Protein AF-A0A1Z4KX16-F1 (afdb_monomer)

Radius of gyration: 29.45 Å; Cα contacts (8 Å, |Δi|>4): 24; chains: 1; bounding box: 29×54×81 Å

Sequence (81 aa):
MEQIVSEPQTQSPQVIEECSTSRFTSGSTLRLTREEELLGNVELIRGCIADQSWEMIATLTEEWTSEFKSAVWKELTPQER

Organism: NCBI:txid1973479

pLDDT: mean 76.45, std 20.45, range [43.47, 95.81]

Mean predicted aligned error: 15.53 Å

Secondary structure (DSSP, 8-state):
---------------------------------HHHHHHHHHHHHHHHHHTT-HHHHHHHHHTS-HHHHHHHHHHS-TTT-

Foldseek 3Di:
DDDDDDDDDPDDPPPPPVPPPVPPPVVPPVVDDPVNVLVVVLVVLLVCLVVVVVVVVCVVCVPPDPVSVVSSVVPDDPVSD

Solvent-accessible surface area (backbone atoms only — not comparable to full-atom values): 5355 Å² total; per-residue (Å²): 140,81,88,80,88,76,80,86,77,94,76,74,82,78,76,71,71,75,71,74,71,68,72,68,77,64,75,67,73,72,76,65,49,75,63,56,50,41,53,53,51,38,55,52,47,52,51,31,58,75,68,66,36,60,68,59,50,50,60,69,48,65,84,50,52,72,68,54,50,51,53,38,58,66,76,44,53,83,88,76,104

Structure (mmCIF, N/CA/C/O backbone):
data_AF-A0A1Z4KX16-F1
#
_entry.id   AF-A0A1Z4KX16-F1
#
loop_
_atom_site.group_PDB
_atom_site.id
_atom_site.type_symbol
_atom_site.label_atom_id
_atom_site.label_alt_id
_atom_site.label_comp_id
_atom_site.label_asym_id
_atom_site.label_entity_id
_atom_site.label_seq_id
_atom_site.pdbx_PDB_ins_code
_atom_site.Cartn_x
_atom_site.Cartn_y
_atom_site.Cartn_z
_atom_site.occupancy
_atom_site.B_iso_or_equiv
_atom_site.auth_seq_id
_atom_site.auth_comp_id
_atom_site.auth_asym_id
_atom_site.auth_atom_id
_atom_site.pdbx_PDB_model_num
ATOM 1 N N . MET A 1 1 ? -7.952 -45.455 -70.785 1.00 47.44 1 MET A N 1
ATOM 2 C CA . MET A 1 1 ? -6.503 -45.661 -70.989 1.00 47.44 1 MET A CA 1
ATOM 3 C C . MET A 1 1 ? -5.949 -44.242 -71.036 1.00 47.44 1 MET A C 1
ATOM 5 O O . MET A 1 1 ? -6.514 -43.466 -71.783 1.00 47.44 1 MET A O 1
ATOM 9 N N . GLU A 1 2 ? -5.074 -43.759 -70.163 1.00 45.31 2 GLU A N 1
ATOM 10 C CA . GLU A 1 2 ? -3.913 -44.363 -69.503 1.00 45.31 2 GLU A CA 1
ATOM 11 C C . GLU A 1 2 ? -3.668 -43.682 -68.138 1.00 45.31 2 GLU A C 1
ATOM 13 O O . GLU A 1 2 ? -4.031 -42.526 -67.930 1.00 45.31 2 GLU A O 1
ATOM 18 N N . GLN A 1 3 ? -3.087 -44.433 -67.200 1.00 45.19 3 GLN A N 1
ATOM 19 C CA . GLN A 1 3 ? -2.536 -43.926 -65.943 1.00 45.19 3 GLN A CA 1
ATOM 20 C C . GLN A 1 3 ? -1.273 -43.111 -66.228 1.00 45.19 3 GLN A C 1
ATOM 22 O O . GLN A 1 3 ? -0.420 -43.584 -66.974 1.00 45.19 3 GLN A O 1
ATOM 27 N N . ILE A 1 4 ? -1.088 -41.981 -65.543 1.00 48.72 4 ILE A N 1
ATOM 28 C CA . ILE A 1 4 ? 0.251 -41.443 -65.278 1.00 48.72 4 ILE A CA 1
ATOM 29 C C . ILE A 1 4 ? 0.326 -41.125 -63.788 1.00 48.72 4 ILE A C 1
ATOM 31 O O . ILE A 1 4 ? -0.112 -40.084 -63.307 1.00 48.72 4 ILE A O 1
ATOM 35 N N . VAL A 1 5 ? 0.856 -42.104 -63.061 1.00 47.53 5 VAL A N 1
ATOM 36 C CA . VAL A 1 5 ? 1.588 -41.888 -61.818 1.00 47.53 5 VAL A CA 1
ATOM 37 C C . VAL A 1 5 ? 2.883 -41.163 -62.171 1.00 47.53 5 VAL A C 1
ATOM 39 O O . VAL A 1 5 ? 3.594 -41.606 -63.069 1.00 47.53 5 VAL A O 1
ATOM 42 N N . SER A 1 6 ? 3.189 -40.061 -61.492 1.00 44.41 6 SER A N 1
ATOM 43 C CA . SER A 1 6 ? 4.556 -39.564 -61.286 1.00 44.41 6 SER A CA 1
ATOM 44 C C . SER A 1 6 ? 4.533 -38.499 -60.187 1.00 44.41 6 SER A C 1
ATOM 46 O O . SER A 1 6 ? 3.911 -37.454 -60.339 1.00 44.41 6 SER A O 1
ATOM 48 N N . GLU A 1 7 ? 5.142 -38.868 -59.061 1.00 55.91 7 GLU A N 1
ATOM 49 C CA . GLU A 1 7 ? 5.710 -38.076 -57.959 1.00 55.91 7 GLU A CA 1
ATOM 50 C C . GLU A 1 7 ? 5.587 -36.540 -58.002 1.00 55.91 7 GLU A C 1
ATOM 52 O O . GLU A 1 7 ? 5.974 -35.910 -58.985 1.00 55.91 7 GLU A O 1
ATOM 57 N N . PRO A 1 8 ? 5.323 -35.886 -56.859 1.00 44.38 8 PRO A N 1
ATOM 58 C CA . PRO A 1 8 ? 6.052 -34.683 -56.517 1.00 44.38 8 PRO A CA 1
ATOM 59 C C . PRO A 1 8 ? 7.342 -35.078 -55.795 1.00 44.38 8 PRO A C 1
ATOM 61 O O . PRO A 1 8 ? 7.334 -35.592 -54.676 1.00 44.38 8 PRO A O 1
ATOM 64 N N . GLN A 1 9 ? 8.447 -34.818 -56.484 1.00 44.28 9 GLN A N 1
ATOM 65 C CA . GLN A 1 9 ? 9.811 -34.899 -55.990 1.00 44.28 9 GLN A CA 1
ATOM 66 C C . GLN A 1 9 ? 9.959 -34.229 -54.620 1.00 44.28 9 GLN A C 1
ATOM 68 O O . GLN A 1 9 ? 9.650 -33.051 -54.426 1.00 44.28 9 GLN A O 1
ATOM 73 N N . THR A 1 10 ? 10.518 -34.989 -53.687 1.00 52.66 10 THR A N 1
ATOM 74 C CA . THR A 1 10 ? 11.081 -34.513 -52.429 1.00 52.66 10 THR A CA 1
ATOM 75 C C . THR A 1 10 ? 12.322 -33.670 -52.719 1.00 52.66 10 THR A C 1
ATOM 77 O O . THR A 1 10 ? 13.433 -34.177 -52.629 1.00 52.66 10 THR A O 1
ATOM 80 N N . GLN A 1 11 ? 12.178 -32.393 -53.078 1.00 48.97 11 GLN A N 1
ATOM 81 C CA . GLN A 1 11 ? 13.282 -31.446 -52.918 1.00 48.97 11 GLN A CA 1
ATOM 82 C C . GLN A 1 11 ? 12.821 -29.990 -52.964 1.00 48.97 11 GLN A C 1
ATOM 84 O O . GLN A 1 11 ? 12.674 -29.378 -54.017 1.00 48.97 11 GLN A O 1
ATOM 89 N N . SER A 1 12 ? 12.718 -29.381 -51.793 1.00 52.88 12 SER A N 1
ATOM 90 C CA . SER A 1 12 ? 13.274 -28.047 -51.607 1.00 52.88 12 SER A CA 1
ATOM 91 C C . SER A 1 12 ? 13.874 -28.012 -50.208 1.00 52.88 12 SER A C 1
ATOM 93 O O . SER A 1 12 ? 13.210 -28.457 -49.267 1.00 52.88 12 SER A O 1
ATOM 95 N N . PRO A 1 13 ? 15.146 -27.597 -50.069 1.00 51.44 13 PRO A N 1
ATOM 96 C CA . PRO A 1 13 ? 15.784 -27.508 -48.773 1.00 51.44 13 PRO A CA 1
ATOM 97 C C . PRO A 1 13 ? 14.911 -26.609 -47.921 1.00 51.44 13 PRO A C 1
ATOM 99 O O . PRO A 1 13 ? 14.565 -25.495 -48.317 1.00 51.44 13 PRO A O 1
ATOM 102 N N . GLN A 1 14 ? 14.520 -27.142 -46.772 1.00 50.34 14 GLN A N 1
ATOM 103 C CA . GLN A 1 14 ? 13.982 -26.347 -45.696 1.00 50.34 14 GLN A CA 1
ATOM 104 C C . GLN A 1 14 ? 15.092 -25.340 -45.425 1.00 50.34 14 GLN A C 1
ATOM 106 O O . GLN A 1 14 ? 16.112 -25.675 -44.824 1.00 50.34 14 GLN A O 1
ATOM 111 N N . VAL A 1 15 ? 14.946 -24.130 -45.961 1.00 50.38 15 VAL A N 1
ATOM 112 C CA . VAL A 1 15 ? 15.579 -22.970 -45.370 1.00 50.38 15 VAL A CA 1
ATOM 113 C C . VAL A 1 15 ? 14.888 -22.916 -44.021 1.00 50.38 15 VAL A C 1
ATOM 115 O O . VAL A 1 15 ? 13.820 -22.336 -43.859 1.00 50.38 15 VAL A O 1
ATOM 118 N N . ILE A 1 16 ? 15.455 -23.669 -43.078 1.00 56.88 16 ILE A N 1
ATOM 119 C CA . ILE A 1 16 ? 15.528 -23.289 -41.687 1.00 56.88 16 ILE A CA 1
ATOM 120 C C . ILE A 1 16 ? 16.097 -21.882 -41.760 1.00 56.88 16 ILE A C 1
ATOM 122 O O . ILE A 1 16 ? 17.302 -21.652 -41.711 1.00 56.88 16 ILE A O 1
ATOM 126 N N . GLU A 1 17 ? 15.194 -20.927 -41.977 1.00 49.88 17 GLU A N 1
ATOM 127 C CA . GLU A 1 17 ? 15.293 -19.655 -41.324 1.00 49.88 17 GLU A CA 1
ATOM 128 C C . GLU A 1 17 ? 15.383 -20.078 -39.867 1.00 49.88 17 GLU A C 1
ATOM 130 O O . GLU A 1 17 ? 14.386 -20.364 -39.199 1.00 49.88 17 GLU A O 1
ATOM 135 N N . GLU A 1 18 ? 16.624 -20.263 -39.413 1.00 49.91 18 GLU A N 1
ATOM 136 C CA . GLU A 1 18 ? 16.984 -20.063 -38.036 1.00 49.91 18 GLU A CA 1
ATOM 137 C C . GLU A 1 18 ? 16.564 -18.6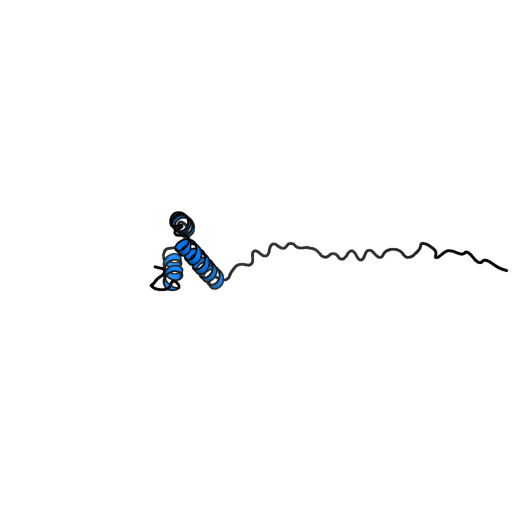28 -37.780 1.00 49.91 18 GLU A C 1
ATOM 139 O O . GLU A 1 18 ? 17.350 -17.681 -37.828 1.00 49.91 18 GLU A O 1
ATOM 144 N N . CYS A 1 19 ? 15.261 -18.480 -37.545 1.00 43.47 19 CYS A N 1
ATOM 145 C CA . CYS A 1 19 ? 14.694 -17.447 -36.752 1.00 43.47 19 CYS A CA 1
ATOM 146 C C . CYS A 1 19 ? 15.392 -17.697 -35.425 1.00 43.47 19 CYS A C 1
ATOM 148 O O . CYS A 1 19 ? 14.899 -18.373 -34.520 1.00 43.47 19 CYS A O 1
ATOM 150 N N . SER A 1 20 ? 16.595 -17.134 -35.341 1.00 54.41 20 SER A N 1
ATOM 151 C CA . SER A 1 20 ? 17.166 -16.559 -34.158 1.00 54.41 20 SER A CA 1
ATOM 152 C C . SER A 1 20 ? 16.156 -15.505 -33.718 1.00 54.41 20 SER A C 1
ATOM 154 O O . SER A 1 20 ? 16.445 -14.316 -33.641 1.00 54.41 20 SER A O 1
ATO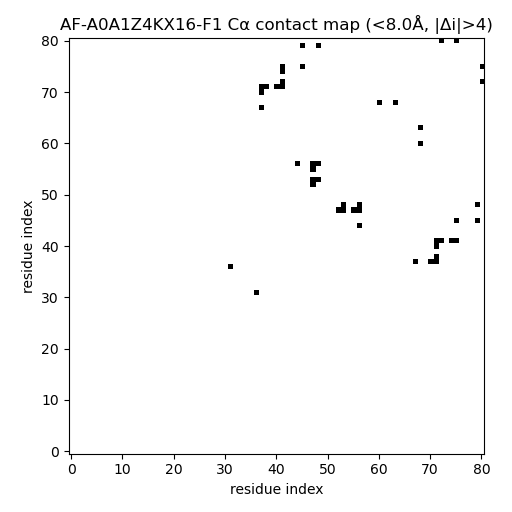M 156 N N . THR A 1 21 ? 14.957 -15.960 -33.332 1.00 54.44 21 THR A N 1
ATOM 157 C CA .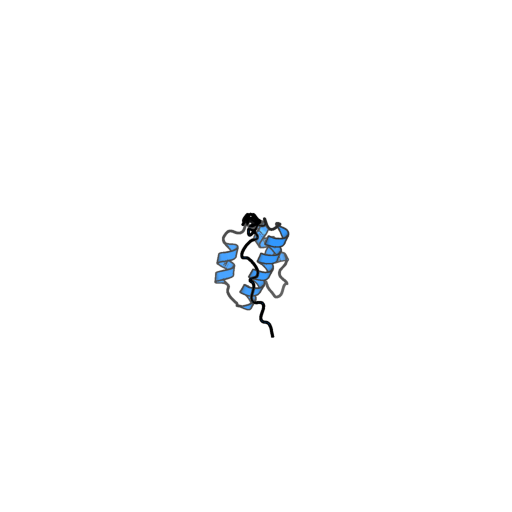 THR A 1 21 ? 14.323 -15.493 -32.128 1.00 54.44 21 THR A CA 1
ATOM 158 C C . THR A 1 21 ? 15.336 -15.875 -31.071 1.00 54.44 21 THR A C 1
ATOM 160 O O . THR A 1 21 ? 15.252 -16.911 -30.409 1.00 54.44 21 THR A O 1
ATOM 163 N N . SER A 1 22 ? 16.366 -15.035 -30.994 1.00 51.72 22 SER A N 1
ATOM 164 C CA . SER A 1 22 ? 17.149 -14.832 -29.821 1.00 51.72 22 SER A CA 1
ATOM 165 C C . SER A 1 22 ? 16.094 -14.442 -28.808 1.00 51.72 22 SER A C 1
ATOM 167 O O . SER A 1 22 ? 15.761 -13.274 -28.622 1.00 51.72 22 SER A O 1
ATOM 169 N N . ARG A 1 23 ? 15.485 -15.461 -28.194 1.00 58.56 23 ARG A N 1
ATOM 170 C CA . ARG A 1 23 ? 14.847 -15.350 -26.903 1.00 58.56 23 ARG A CA 1
ATOM 171 C C . ARG A 1 23 ? 16.016 -15.146 -25.959 1.00 58.56 23 ARG A C 1
ATOM 173 O O . ARG A 1 23 ? 16.328 -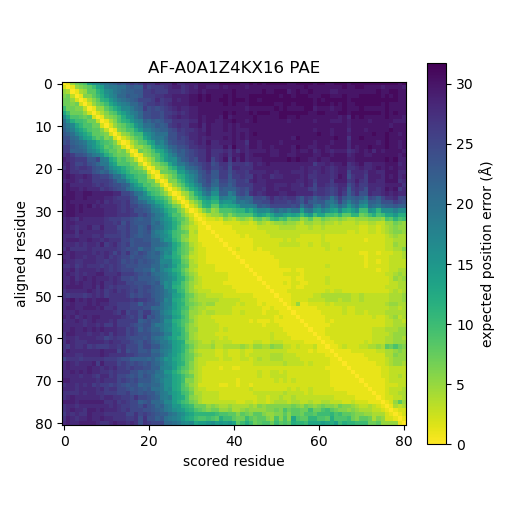15.980 -25.122 1.00 58.56 23 ARG A O 1
ATOM 180 N N . PHE A 1 24 ? 16.626 -13.970 -26.085 1.00 53.12 24 PHE A N 1
ATOM 181 C CA . PHE A 1 24 ? 16.807 -13.125 -24.946 1.00 53.12 24 PHE A CA 1
ATOM 182 C C . PHE A 1 24 ? 15.447 -13.116 -24.234 1.00 53.12 24 PHE A C 1
ATOM 184 O O . PHE A 1 24 ? 14.653 -12.192 -24.352 1.00 53.12 24 PHE A O 1
ATOM 191 N N . THR A 1 25 ? 15.220 -14.116 -23.385 1.00 56.47 25 THR A N 1
ATOM 192 C CA . THR A 1 25 ? 14.824 -13.816 -22.021 1.00 56.47 25 THR A CA 1
ATOM 193 C C . THR A 1 25 ? 15.962 -12.980 -21.441 1.00 56.47 25 THR A C 1
ATOM 195 O O . THR A 1 25 ? 16.710 -13.412 -20.570 1.00 56.47 25 THR A O 1
ATOM 198 N N . SER A 1 26 ? 16.138 -11.767 -21.975 1.00 48.19 26 SER A N 1
ATOM 199 C CA . SER A 1 26 ? 16.614 -10.676 -21.174 1.00 48.19 26 SER A CA 1
ATOM 200 C C . SER A 1 26 ? 15.490 -10.593 -20.171 1.00 48.19 26 SER A C 1
ATOM 202 O O . SER A 1 26 ? 14.401 -10.121 -20.497 1.00 48.19 26 SER A O 1
ATOM 204 N N . GLY A 1 27 ? 15.705 -11.208 -19.007 1.00 51.31 27 GLY A N 1
ATOM 205 C CA . GLY A 1 27 ? 15.009 -10.827 -17.803 1.00 51.31 27 GLY A CA 1
ATOM 206 C C . GLY A 1 27 ? 15.263 -9.340 -17.689 1.00 51.31 27 GLY A C 1
ATOM 207 O O . GLY A 1 27 ? 16.242 -8.902 -17.095 1.00 51.31 27 GLY A O 1
ATOM 208 N N . SER A 1 28 ? 14.435 -8.558 -18.377 1.00 50.97 28 SER A N 1
ATOM 209 C CA . SER A 1 28 ? 14.193 -7.197 -18.009 1.00 50.97 28 SER A CA 1
ATOM 210 C C . SER A 1 28 ? 13.557 -7.398 -16.655 1.00 50.97 28 SER A C 1
ATOM 212 O O . SER A 1 28 ? 12.371 -7.696 -16.538 1.00 50.97 28 SER A O 1
ATOM 214 N N . THR A 1 29 ? 14.390 -7.368 -15.618 1.00 58.84 29 THR A N 1
ATOM 215 C CA . THR A 1 29 ? 13.975 -6.790 -14.360 1.00 58.84 29 THR A CA 1
ATOM 216 C C . THR A 1 29 ? 13.418 -5.443 -14.782 1.00 58.84 29 THR A C 1
ATOM 218 O O . THR A 1 29 ? 14.184 -4.496 -14.965 1.00 58.84 29 THR A O 1
ATOM 221 N N . LEU A 1 30 ? 12.124 -5.411 -15.117 1.00 62.69 30 LEU A N 1
ATOM 222 C CA . LEU A 1 30 ? 11.390 -4.189 -15.346 1.00 62.69 30 LEU A CA 1
ATOM 223 C C . LEU A 1 30 ? 11.596 -3.472 -14.029 1.00 62.69 30 LEU A C 1
ATOM 225 O O . LEU A 1 30 ? 11.055 -3.879 -13.002 1.00 62.69 30 LEU A O 1
ATOM 229 N N . ARG A 1 31 ? 12.542 -2.532 -14.023 1.00 68.44 31 ARG A N 1
ATOM 230 C CA . ARG A 1 31 ? 12.757 -1.671 -12.879 1.00 68.44 31 ARG A CA 1
ATOM 231 C C . ARG A 1 31 ? 11.464 -0.898 -12.795 1.00 68.44 31 ARG A C 1
ATOM 233 O O . ARG A 1 31 ? 11.276 0.036 -13.570 1.00 68.44 31 ARG A O 1
ATOM 240 N N . LEU A 1 32 ? 10.578 -1.367 -11.922 1.00 75.12 32 LEU A N 1
ATOM 241 C CA . LEU A 1 32 ? 9.383 -0.636 -11.576 1.00 75.12 32 LEU A CA 1
ATOM 242 C C . LEU A 1 32 ? 9.847 0.758 -11.190 1.00 75.12 32 LEU A C 1
ATOM 244 O O . LEU A 1 32 ? 10.845 0.945 -10.481 1.00 75.12 32 LEU A O 1
ATOM 248 N N . THR A 1 33 ? 9.167 1.745 -11.742 1.00 87.31 33 THR A N 1
ATOM 249 C CA . THR A 1 33 ? 9.317 3.099 -11.252 1.00 87.31 33 THR A CA 1
ATOM 250 C C . THR A 1 33 ? 8.924 3.115 -9.778 1.00 87.31 33 THR A C 1
ATOM 252 O O . THR A 1 33 ? 8.139 2.292 -9.301 1.00 87.31 33 THR A O 1
ATOM 255 N N . ARG A 1 34 ? 9.462 4.082 -9.035 1.00 86.62 34 ARG A N 1
ATOM 256 C CA . ARG A 1 34 ? 9.121 4.255 -7.619 1.00 86.62 34 ARG A CA 1
ATOM 257 C C . ARG A 1 34 ? 7.610 4.415 -7.398 1.00 86.62 34 ARG A C 1
ATOM 259 O O . ARG A 1 34 ? 7.102 4.054 -6.344 1.00 86.62 34 ARG A O 1
ATOM 266 N N . GLU A 1 35 ? 6.911 4.973 -8.382 1.00 90.19 35 GLU A N 1
ATOM 267 C CA . GLU A 1 35 ? 5.462 5.160 -8.358 1.00 90.19 35 GLU A CA 1
ATOM 268 C C . GLU A 1 35 ? 4.706 3.837 -8.543 1.00 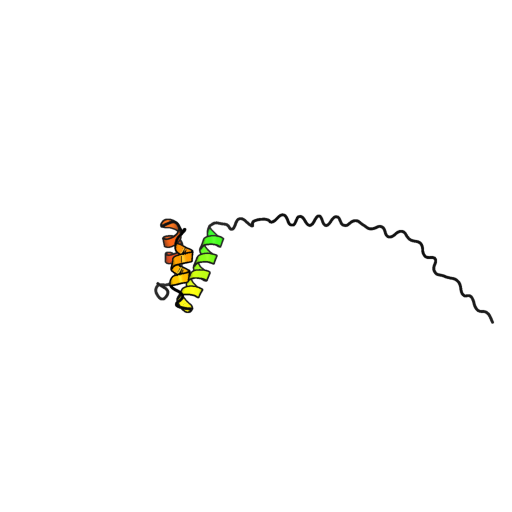90.19 35 GLU A C 1
ATOM 270 O O . GLU A 1 35 ? 3.798 3.546 -7.771 1.00 90.19 35 GLU A O 1
ATOM 275 N N . GLU A 1 36 ? 5.117 2.993 -9.492 1.00 91.50 36 GLU A N 1
ATOM 276 C CA . GLU A 1 36 ? 4.528 1.658 -9.678 1.00 91.50 36 GLU A CA 1
ATOM 277 C C . GLU A 1 36 ? 4.757 0.760 -8.457 1.00 91.50 36 GLU A C 1
ATOM 279 O O . GLU A 1 36 ? 3.845 0.058 -8.022 1.00 91.50 36 GLU A O 1
ATOM 284 N N . GLU A 1 37 ? 5.955 0.815 -7.869 1.00 91.75 37 GLU A N 1
ATOM 285 C CA . GLU A 1 37 ? 6.258 0.108 -6.624 1.00 91.75 37 GLU A CA 1
ATOM 286 C C . GLU A 1 37 ? 5.356 0.596 -5.483 1.00 91.75 37 GLU A C 1
ATOM 288 O O . GLU A 1 37 ? 4.799 -0.217 -4.747 1.00 91.75 37 GLU A O 1
ATOM 293 N N . LEU A 1 38 ? 5.167 1.911 -5.345 1.00 93.75 38 LEU A N 1
ATOM 294 C CA . LEU A 1 38 ? 4.283 2.476 -4.330 1.00 93.75 38 LEU A CA 1
ATOM 295 C C . LEU A 1 38 ? 2.844 1.977 -4.508 1.00 93.75 38 LEU A C 1
ATOM 297 O O . LEU A 1 38 ? 2.274 1.431 -3.567 1.00 93.75 38 LEU A O 1
ATOM 301 N N . LEU A 1 39 ? 2.274 2.128 -5.706 1.00 94.56 39 LEU A N 1
ATOM 302 C CA . LEU A 1 39 ? 0.885 1.760 -5.989 1.00 94.56 39 LEU A CA 1
ATOM 303 C C . LEU A 1 39 ? 0.636 0.258 -5.811 1.00 94.56 39 LEU A C 1
ATOM 305 O O . LEU A 1 39 ? -0.350 -0.122 -5.182 1.00 94.56 39 LEU A O 1
ATOM 309 N N . GLY A 1 40 ? 1.555 -0.593 -6.278 1.00 94.44 40 GLY A N 1
ATOM 310 C CA . GLY A 1 40 ? 1.445 -2.040 -6.090 1.00 94.44 40 GLY A CA 1
ATOM 311 C C . GLY A 1 40 ? 1.463 -2.443 -4.614 1.00 94.44 40 GLY A C 1
ATOM 312 O O . GLY A 1 40 ? 0.683 -3.294 -4.187 1.00 94.44 40 GLY A O 1
ATOM 313 N N . ASN A 1 41 ? 2.296 -1.787 -3.801 1.00 95.25 41 ASN A N 1
ATOM 314 C CA . ASN A 1 41 ? 2.325 -2.026 -2.359 1.00 95.25 41 ASN A CA 1
ATOM 315 C C . ASN A 1 41 ? 1.066 -1.502 -1.650 1.00 95.25 41 ASN A C 1
ATOM 317 O O . ASN A 1 41 ? 0.599 -2.135 -0.706 1.00 95.25 41 ASN A O 1
ATOM 321 N N . VAL A 1 42 ? 0.472 -0.395 -2.108 1.00 95.00 42 VAL A N 1
ATOM 322 C CA . VAL A 1 42 ? -0.81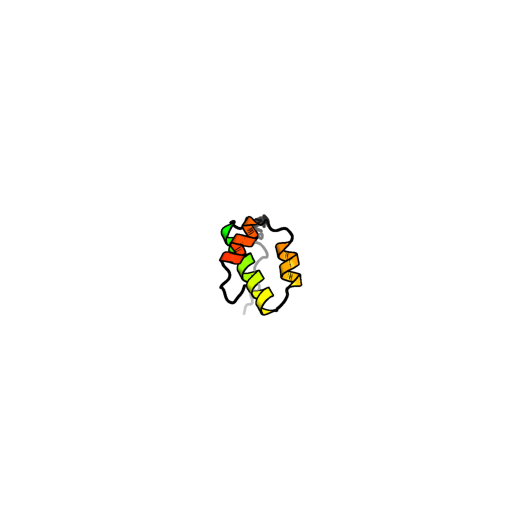9 0.092 -1.589 1.00 95.00 42 VAL A CA 1
ATOM 323 C C . VAL A 1 42 ? -1.920 -0.939 -1.832 1.00 95.00 42 VAL A C 1
ATOM 325 O O . VAL A 1 42 ? -2.639 -1.291 -0.898 1.00 95.00 42 VAL A O 1
ATOM 328 N N . GLU A 1 43 ? -2.041 -1.454 -3.056 1.00 95.31 43 GLU A N 1
ATOM 329 C CA . GLU A 1 43 ? -3.042 -2.475 -3.391 1.00 95.31 43 GLU A CA 1
ATOM 330 C C . GLU A 1 43 ? -2.836 -3.767 -2.598 1.00 95.31 43 GLU A C 1
ATOM 332 O O . GLU A 1 43 ? -3.800 -4.325 -2.067 1.00 95.31 43 GLU A O 1
ATOM 337 N N . LEU A 1 44 ? -1.583 -4.206 -2.454 1.00 94.62 44 LEU A N 1
ATOM 338 C CA . LEU A 1 44 ? -1.243 -5.385 -1.665 1.00 94.62 44 LEU A CA 1
ATOM 339 C C . LEU A 1 44 ? -1.681 -5.225 -0.205 1.00 94.62 44 LEU A C 1
ATOM 341 O O . LEU A 1 44 ? -2.318 -6.117 0.355 1.00 94.62 44 LEU A O 1
ATOM 345 N N . ILE A 1 45 ? -1.402 -4.068 0.397 1.00 95.81 45 ILE A N 1
ATOM 346 C CA . ILE A 1 45 ? -1.793 -3.798 1.780 1.00 95.81 45 ILE A CA 1
ATOM 347 C C . ILE A 1 45 ? -3.313 -3.713 1.927 1.00 95.81 45 ILE A C 1
ATOM 349 O O . ILE A 1 45 ? -3.844 -4.260 2.892 1.00 95.81 45 ILE A O 1
ATOM 353 N N . ARG A 1 46 ? -4.030 -3.105 0.973 1.00 94.88 46 ARG A N 1
ATOM 354 C CA . ARG A 1 46 ? -5.504 -3.105 0.980 1.00 94.88 46 ARG A CA 1
ATOM 355 C C . ARG A 1 46 ? -6.071 -4.523 1.004 1.00 94.88 46 ARG A C 1
ATOM 357 O O . ARG A 1 46 ? -6.976 -4.793 1.791 1.00 94.88 46 ARG A O 1
ATOM 364 N N . GLY A 1 47 ? -5.512 -5.427 0.196 1.00 94.69 47 GLY A N 1
ATOM 365 C CA . GLY A 1 47 ? -5.873 -6.846 0.217 1.00 94.69 47 GLY A CA 1
ATOM 366 C C . GLY A 1 47 ? -5.648 -7.470 1.594 1.00 94.69 47 GLY A C 1
ATOM 367 O O . GLY A 1 47 ? -6.570 -8.032 2.180 1.00 94.69 47 GLY A O 1
ATOM 368 N N . CYS A 1 48 ? -4.459 -7.279 2.172 1.00 95.00 48 CYS A N 1
ATOM 369 C CA . CYS A 1 48 ? -4.151 -7.814 3.496 1.00 95.00 48 CYS A CA 1
ATOM 370 C C . CYS A 1 48 ? -5.050 -7.248 4.610 1.00 95.00 48 CYS A C 1
ATOM 372 O O . CYS A 1 48 ? -5.391 -7.987 5.532 1.00 95.00 48 CYS A O 1
ATOM 374 N N . ILE A 1 49 ? -5.445 -5.970 4.547 1.00 94.00 49 ILE A N 1
ATOM 375 C CA . ILE A 1 49 ? -6.386 -5.363 5.506 1.00 94.00 49 ILE A CA 1
ATOM 376 C C . ILE A 1 49 ? -7.764 -6.018 5.382 1.00 94.00 49 ILE A C 1
ATOM 378 O O . ILE A 1 49 ? -8.355 -6.391 6.397 1.00 94.00 49 ILE A O 1
ATOM 382 N N . ALA A 1 50 ? -8.266 -6.188 4.154 1.00 94.19 50 ALA A N 1
ATOM 383 C CA . ALA A 1 50 ? -9.556 -6.828 3.900 1.00 94.19 50 ALA A CA 1
ATOM 384 C C . ALA A 1 50 ? -9.586 -8.276 4.422 1.00 94.19 50 ALA A C 1
ATOM 386 O O . ALA A 1 50 ? -10.565 -8.690 5.046 1.00 94.19 50 ALA A O 1
ATOM 387 N N . ASP A 1 51 ? -8.477 -8.998 4.253 1.00 95.81 51 ASP A N 1
ATOM 388 C CA . ASP A 1 51 ? -8.284 -10.364 4.746 1.00 95.81 51 ASP A CA 1
ATOM 389 C C . ASP A 1 51 ? -7.862 -10.431 6.227 1.00 95.81 51 ASP A C 1
ATOM 391 O O . ASP A 1 51 ? -7.579 -11.514 6.741 1.00 95.81 51 ASP A O 1
ATOM 395 N N . GLN A 1 52 ? -7.786 -9.290 6.929 1.00 94.31 52 GLN A N 1
ATOM 396 C CA . GLN A 1 52 ? -7.339 -9.169 8.329 1.00 94.31 52 GLN A CA 1
ATOM 397 C C . GLN A 1 52 ? -5.984 -9.853 8.603 1.00 94.31 52 GLN A C 1
ATOM 399 O O . GLN A 1 52 ? -5.700 -10.325 9.707 1.00 94.31 52 GLN A O 1
ATOM 404 N N . SER A 1 53 ? -5.125 -9.902 7.587 1.00 95.19 53 SER A N 1
ATOM 405 C CA . SER A 1 53 ? -3.837 -10.591 7.591 1.00 95.19 53 SER A CA 1
ATOM 406 C C . SER A 1 53 ? -2.726 -9.675 8.111 1.00 95.19 53 SER A C 1
ATOM 408 O O . SER A 1 53 ? -1.803 -9.293 7.391 1.00 95.19 53 SER A O 1
ATOM 410 N N . TRP A 1 54 ? -2.813 -9.312 9.393 1.00 93.62 54 TRP A N 1
ATOM 411 C CA . TRP A 1 54 ? -1.89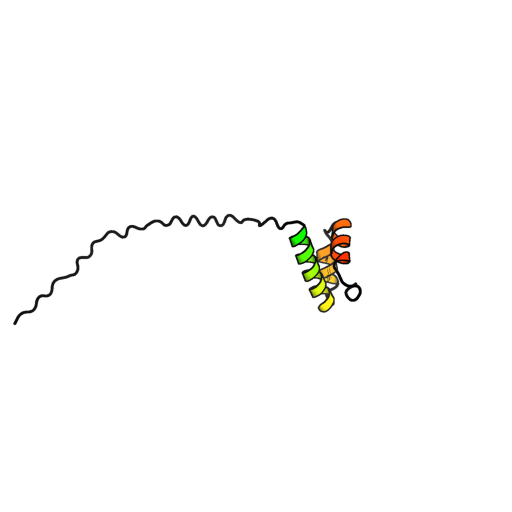3 -8.362 10.037 1.00 93.62 54 TRP A CA 1
ATOM 412 C C . TRP A 1 54 ? -0.438 -8.839 10.082 1.00 93.62 54 TRP A C 1
ATOM 414 O O . TRP A 1 54 ? 0.476 -8.025 9.973 1.00 93.62 54 TRP A O 1
ATOM 424 N N . GLU A 1 55 ? -0.214 -10.150 10.202 1.00 95.44 55 GLU A N 1
ATOM 425 C CA . GLU A 1 55 ? 1.130 -10.740 10.155 1.00 95.44 55 GLU A CA 1
ATOM 426 C C . GLU A 1 55 ? 1.789 -10.502 8.791 1.00 95.44 55 GLU A C 1
ATOM 428 O O . GLU A 1 55 ? 2.941 -10.085 8.726 1.00 95.44 55 GLU A O 1
ATOM 433 N N . MET A 1 56 ? 1.028 -10.651 7.703 1.00 93.75 56 MET A N 1
ATOM 434 C CA . MET A 1 56 ? 1.526 -10.403 6.351 1.00 93.75 56 MET A CA 1
ATOM 435 C C . MET A 1 56 ? 1.883 -8.927 6.143 1.00 93.75 56 MET A C 1
ATOM 437 O O . MET A 1 56 ? 2.921 -8.627 5.560 1.00 93.75 56 MET A O 1
ATOM 441 N N . ILE A 1 57 ? 1.086 -8.000 6.684 1.00 94.56 57 ILE A N 1
ATOM 442 C CA . ILE A 1 57 ? 1.409 -6.563 6.680 1.00 94.56 57 ILE A CA 1
ATOM 443 C C . ILE A 1 57 ? 2.705 -6.296 7.456 1.00 94.56 57 ILE A C 1
ATOM 445 O O . ILE A 1 57 ? 3.557 -5.530 6.999 1.00 94.56 57 ILE A O 1
ATOM 449 N N . ALA A 1 58 ? 2.886 -6.931 8.617 1.00 95.19 58 ALA A N 1
ATOM 450 C CA . ALA A 1 58 ? 4.103 -6.781 9.408 1.00 95.19 58 ALA A CA 1
ATOM 451 C C . ALA A 1 58 ? 5.339 -7.265 8.636 1.00 95.19 58 ALA A C 1
ATOM 453 O O . ALA A 1 58 ? 6.321 -6.530 8.561 1.00 95.19 58 ALA A O 1
ATOM 454 N N . THR A 1 59 ? 5.265 -8.437 7.998 1.00 95.31 59 THR A N 1
ATOM 455 C CA . THR A 1 59 ? 6.351 -8.973 7.166 1.00 95.31 59 THR A CA 1
ATOM 456 C C . THR A 1 59 ? 6.649 -8.077 5.968 1.00 95.31 59 THR A C 1
ATOM 458 O O . THR A 1 59 ? 7.802 -7.725 5.745 1.00 95.31 59 THR A O 1
ATOM 461 N N . LEU A 1 60 ? 5.625 -7.656 5.219 1.00 92.69 60 LEU A N 1
ATOM 462 C CA . LEU A 1 60 ? 5.807 -6.797 4.045 1.00 92.69 60 LEU A CA 1
ATOM 463 C C . LEU A 1 60 ? 6.481 -5.480 4.412 1.00 92.69 60 LEU A C 1
ATOM 465 O O . LEU A 1 60 ? 7.362 -5.011 3.701 1.00 92.69 60 LEU A O 1
ATOM 469 N N . THR A 1 61 ? 6.082 -4.891 5.537 1.00 94.88 61 THR A N 1
ATOM 470 C CA . THR A 1 61 ? 6.608 -3.597 5.959 1.00 94.88 61 THR A CA 1
ATOM 471 C C . THR A 1 61 ? 7.905 -3.692 6.762 1.00 94.88 61 THR A C 1
ATOM 473 O O . THR A 1 61 ? 8.490 -2.651 7.041 1.00 94.88 61 THR A O 1
ATOM 4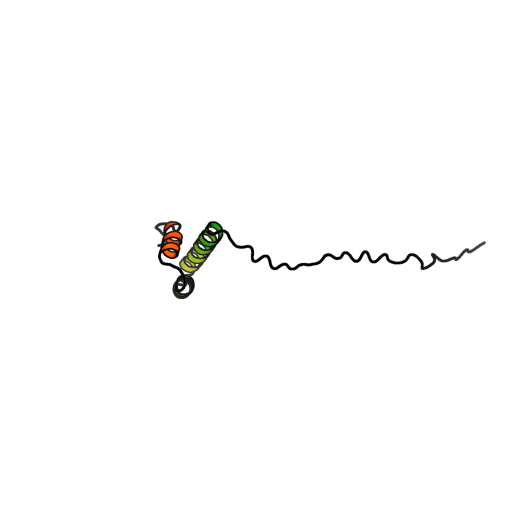76 N N . GLU A 1 62 ? 8.407 -4.868 7.140 1.00 95.62 62 GLU A N 1
ATOM 477 C CA . GLU A 1 62 ? 9.603 -4.992 7.989 1.00 95.62 62 GLU A CA 1
ATOM 478 C C . GLU A 1 62 ? 10.817 -4.266 7.387 1.00 95.62 62 GLU A C 1
ATOM 480 O O . GLU A 1 62 ? 11.436 -3.432 8.053 1.00 95.62 62 GLU A O 1
ATOM 485 N N . GLU A 1 63 ? 11.080 -4.497 6.101 1.00 92.12 63 GLU A N 1
ATOM 486 C CA . GLU A 1 63 ? 12.235 -3.941 5.385 1.00 92.12 63 GLU A CA 1
ATOM 487 C C . GLU A 1 63 ? 11.981 -2.547 4.789 1.00 92.12 63 GLU A C 1
ATOM 489 O O . GLU A 1 63 ? 12.889 -1.909 4.250 1.00 92.12 63 GLU A O 1
ATOM 494 N N . TRP A 1 64 ? 10.751 -2.034 4.878 1.00 94.50 64 TRP A N 1
ATOM 495 C CA . TRP A 1 64 ? 10.429 -0.729 4.311 1.00 94.50 64 TRP A CA 1
ATOM 496 C C . TRP A 1 64 ? 11.032 0.402 5.137 1.00 94.50 64 TRP A C 1
ATOM 498 O O . TRP A 1 64 ? 10.976 0.426 6.370 1.00 94.50 64 TRP A O 1
ATOM 508 N N . THR A 1 65 ? 11.524 1.424 4.442 1.00 95.56 65 THR A N 1
ATOM 509 C CA . THR A 1 65 ? 11.918 2.671 5.098 1.00 95.56 65 THR A CA 1
ATOM 510 C C . THR A 1 65 ? 10.695 3.370 5.694 1.00 95.56 65 THR A C 1
ATOM 512 O O . THR A 1 65 ? 9.571 3.236 5.206 1.00 95.56 65 THR A O 1
ATOM 515 N N . SER A 1 66 ? 10.901 4.160 6.748 1.00 94.75 66 SER A N 1
ATOM 516 C CA . SER A 1 66 ? 9.831 4.956 7.364 1.00 94.75 66 SER A CA 1
ATOM 517 C C . SER A 1 66 ? 9.171 5.923 6.374 1.00 94.75 66 SER A C 1
ATOM 519 O O . SER A 1 66 ? 7.952 6.096 6.406 1.00 94.75 66 SER A O 1
ATOM 521 N N . GLU A 1 67 ? 9.955 6.509 5.464 1.00 94.88 67 GLU A N 1
ATOM 522 C CA . GLU A 1 67 ? 9.455 7.354 4.375 1.00 94.88 67 GLU A CA 1
ATOM 523 C C . GLU A 1 67 ? 8.517 6.572 3.451 1.00 94.88 67 GLU A C 1
ATOM 525 O O . GLU A 1 67 ? 7.419 7.040 3.150 1.00 94.88 67 GLU A O 1
ATOM 530 N N . PHE A 1 68 ? 8.915 5.361 3.051 1.00 93.44 68 PHE A N 1
ATOM 531 C CA . PHE A 1 68 ? 8.113 4.531 2.161 1.00 93.44 68 PHE A CA 1
ATOM 532 C C . PHE A 1 68 ? 6.826 4.041 2.835 1.00 93.44 68 PHE A C 1
ATOM 534 O O . PHE A 1 68 ? 5.752 4.206 2.264 1.00 93.44 68 PHE A O 1
ATOM 541 N N . LYS A 1 69 ? 6.890 3.578 4.093 1.00 94.62 69 LYS A N 1
ATOM 542 C CA . LYS A 1 69 ? 5.690 3.250 4.893 1.00 94.62 69 LYS A CA 1
ATOM 543 C C . LYS A 1 69 ? 4.712 4.417 4.947 1.00 94.62 69 LYS A C 1
ATOM 545 O O . LYS A 1 69 ? 3.516 4.239 4.742 1.00 94.62 69 LYS A O 1
ATOM 550 N N . SER A 1 70 ? 5.221 5.622 5.211 1.00 94.75 70 SER A N 1
ATOM 551 C CA . SER A 1 70 ? 4.385 6.818 5.275 1.00 94.75 70 SER A CA 1
ATOM 552 C C . SER A 1 70 ? 3.738 7.139 3.931 1.00 94.75 70 SER A C 1
ATOM 554 O O . SER A 1 70 ? 2.580 7.547 3.918 1.00 94.75 70 SER A O 1
ATOM 556 N N . ALA A 1 71 ? 4.456 6.961 2.820 1.00 94.88 71 ALA A N 1
ATOM 557 C CA . ALA A 1 71 ? 3.899 7.152 1.487 1.00 94.88 71 ALA A CA 1
ATOM 558 C C . ALA A 1 71 ? 2.762 6.158 1.217 1.00 94.88 71 ALA A C 1
ATOM 560 O O . ALA A 1 71 ? 1.669 6.589 0.869 1.00 94.88 71 ALA A O 1
ATOM 561 N N . VAL A 1 72 ? 2.970 4.863 1.484 1.00 93.75 72 VAL A N 1
ATOM 562 C CA . VAL A 1 72 ? 1.928 3.840 1.290 1.00 93.75 72 VAL A CA 1
ATOM 563 C C . VAL A 1 72 ? 0.706 4.143 2.172 1.00 93.75 72 VAL A C 1
ATOM 565 O O . VAL A 1 72 ? -0.421 4.111 1.692 1.00 93.75 72 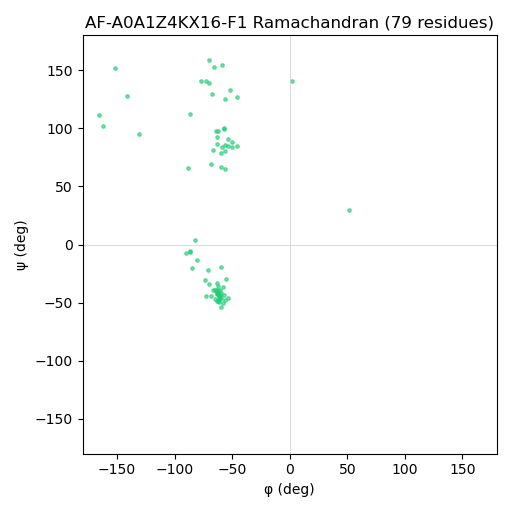VAL A O 1
ATOM 568 N N . TRP A 1 73 ? 0.895 4.521 3.445 1.00 93.00 73 TRP A N 1
ATOM 569 C CA . TRP A 1 73 ? -0.225 4.802 4.367 1.00 93.00 73 TRP A CA 1
ATOM 570 C C . TRP A 1 73 ? -0.987 6.086 4.045 1.00 93.00 73 TRP A C 1
ATOM 572 O O . TRP A 1 73 ? -2.134 6.233 4.466 1.00 93.00 73 TRP A O 1
ATOM 582 N N . LYS A 1 74 ? -0.379 7.028 3.319 1.00 94.06 74 LYS A N 1
ATOM 583 C CA . LYS A 1 74 ? -1.072 8.235 2.845 1.00 94.06 74 LYS A CA 1
ATOM 584 C C . LYS A 1 74 ? -2.038 7.942 1.702 1.00 94.06 74 LYS A C 1
ATOM 586 O O . LYS A 1 74 ? -3.050 8.628 1.608 1.00 94.06 74 LYS A O 1
ATOM 591 N N . GLU A 1 75 ? -1.737 6.938 0.884 1.00 93.50 75 GLU A N 1
ATOM 592 C CA . GLU A 1 75 ? -2.589 6.505 -0.230 1.00 93.50 75 GLU A CA 1
ATOM 593 C C . GLU A 1 75 ? -3.751 5.600 0.225 1.00 93.50 75 GLU A C 1
ATOM 595 O O . GLU A 1 75 ? -4.705 5.363 -0.523 1.00 93.50 75 GLU A O 1
ATOM 600 N N . LEU A 1 76 ? -3.710 5.104 1.467 1.00 90.00 76 LEU A N 1
ATOM 601 C CA . LEU A 1 76 ? -4.835 4.409 2.091 1.00 90.00 76 LEU A CA 1
ATOM 602 C C . LEU A 1 76 ? -5.908 5.402 2.551 1.00 90.00 76 LEU A C 1
ATOM 604 O O . LEU A 1 76 ? -5.632 6.479 3.091 1.00 90.00 76 LEU A O 1
ATOM 608 N N . THR A 1 77 ? -7.166 5.022 2.363 1.00 87.31 77 THR A N 1
ATOM 609 C CA . THR A 1 77 ? -8.307 5.813 2.822 1.00 87.31 77 THR A CA 1
ATOM 610 C C . THR A 1 77 ? -8.410 5.793 4.353 1.00 87.31 77 THR A C 1
ATOM 612 O O . THR A 1 77 ? -7.918 4.874 5.009 1.00 87.31 77 THR A O 1
ATOM 615 N N . PRO A 1 78 ? -9.096 6.771 4.978 1.00 81.62 78 PRO A N 1
ATOM 616 C CA . PRO A 1 78 ? -9.275 6.789 6.428 1.00 81.62 78 PRO A CA 1
ATOM 617 C C . PRO A 1 78 ? -9.996 5.573 7.019 1.00 81.62 78 PRO A C 1
ATOM 619 O O . PRO A 1 78 ? -9.918 5.379 8.223 1.00 81.62 78 PRO A O 1
ATOM 622 N N . GLN A 1 79 ? -10.728 4.809 6.207 1.00 79.69 79 GLN A N 1
ATOM 623 C CA . GLN A 1 79 ? -11.425 3.594 6.639 1.00 79.69 79 GLN A CA 1
ATOM 624 C C . GLN A 1 79 ? -10.515 2.359 6.613 1.00 79.69 79 GLN A C 1
ATOM 626 O O . GLN A 1 79 ? -10.820 1.370 7.269 1.00 79.69 79 GLN A O 1
ATOM 631 N N . GLU A 1 80 ? -9.419 2.419 5.855 1.00 73.56 80 GLU A N 1
ATOM 632 C CA . GLU A 1 80 ? -8.439 1.341 5.700 1.00 73.56 80 GLU A CA 1
ATOM 633 C C . GLU A 1 80 ? -7.303 1.425 6.740 1.00 73.56 80 GLU A C 1
ATOM 635 O O . GLU A 1 80 ? -6.484 0.515 6.810 1.00 73.56 80 GLU A O 1
ATOM 640 N N . ARG A 1 81 ? -7.232 2.496 7.542 1.00 66.69 81 ARG A N 1
ATOM 641 C CA . ARG A 1 81 ? -6.121 2.782 8.467 1.00 66.69 81 ARG A CA 1
ATOM 642 C C . ARG A 1 81 ? -6.531 2.823 9.935 1.00 66.69 81 ARG A C 1
ATOM 644 O O . ARG A 1 81 ? -7.657 3.289 10.219 1.00 66.69 81 ARG A O 1
#